Protein AF-A0A9X5XB99-F1 (afdb_monomer_lite)

pLDDT: mean 91.59, std 12.44, range [43.44, 98.5]

Secondary structure (DSSP, 8-state):
-GGGGTT--PPP-SS--EEEEESSPPTT--SS-S---SSS-EEEEESS-TTTTTTTTHHHHHHHHHHHHHHHSTTS----

Radius of gyration: 14.84 Å; chains: 1; bounding box: 31×36×34 Å

Sequence (80 aa):
YTRMFRGWDPQPTPVPTLLVRACEPLPAMPARWRSSWPLPHDTVDAPGSHLGVLEENARTTARAVREWIDALAPGRGRTA

Foldseek 3Di:
DVVVCVPPDDDDDPDEAEAEWEPDEDPPADPPRIDDDDYDYHYDYFYDYPCCCVPVVVVVNVVVVVVVVVCPDPPNDDDD

Structure (mmCIF, N/CA/C/O backbone):
data_AF-A0A9X5XB99-F1
#
_entry.id   AF-A0A9X5XB99-F1
#
loop_
_atom_site.group_PDB
_atom_site.id
_atom_site.type_symbol
_atom_site.label_atom_id
_atom_site.label_alt_id
_atom_site.label_comp_id
_atom_site.label_asym_id
_atom_site.label_entity_id
_atom_site.label_seq_id
_atom_site.pdbx_PDB_ins_code
_atom_site.Cartn_x
_atom_site.Ca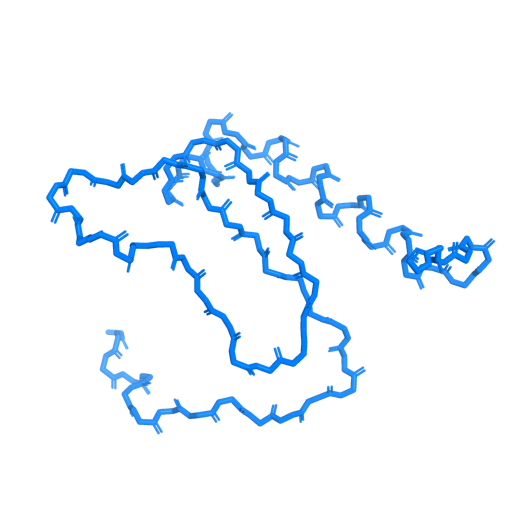rtn_y
_atom_site.Cartn_z
_atom_site.occupancy
_atom_site.B_iso_or_equiv
_atom_site.auth_seq_id
_atom_site.auth_comp_id
_atom_site.auth_asym_id
_atom_site.auth_atom_id
_atom_site.pdbx_PDB_model_num
ATOM 1 N N . TYR A 1 1 ? 14.376 -18.157 2.978 1.00 63.47 1 TYR A N 1
ATOM 2 C CA . TYR A 1 1 ? 13.419 -17.241 3.628 1.00 63.47 1 TYR A CA 1
ATOM 3 C C . TYR A 1 1 ? 11.991 -17.426 3.105 1.00 63.47 1 TYR A C 1
ATOM 5 O O . TYR A 1 1 ? 11.154 -17.872 3.872 1.00 63.47 1 TYR A O 1
ATOM 13 N N . THR A 1 2 ? 11.703 -17.222 1.812 1.00 79.31 2 THR A N 1
ATOM 14 C CA . THR A 1 2 ? 10.326 -17.283 1.249 1.00 79.31 2 THR A CA 1
ATOM 15 C C . THR A 1 2 ? 9.550 -18.581 1.519 1.00 79.31 2 THR A C 1
ATOM 17 O O . THR A 1 2 ? 8.334 -18.549 1.671 1.00 79.31 2 THR A O 1
ATOM 20 N N . ARG A 1 3 ? 10.236 -19.727 1.647 1.00 85.31 3 ARG A N 1
ATOM 21 C CA . ARG A 1 3 ? 9.627 -21.015 2.034 1.00 85.31 3 ARG A CA 1
ATOM 22 C C . ARG A 1 3 ? 8.858 -20.952 3.361 1.00 85.31 3 ARG A C 1
ATOM 24 O O . ARG A 1 3 ? 7.867 -21.657 3.486 1.00 85.31 3 ARG A O 1
ATOM 31 N N . MET A 1 4 ? 9.299 -20.136 4.319 1.00 89.25 4 MET A N 1
ATOM 32 C CA . MET A 1 4 ? 8.681 -20.034 5.650 1.00 89.25 4 MET A CA 1
ATOM 33 C C . MET A 1 4 ? 7.269 -19.436 5.607 1.00 89.25 4 MET A C 1
ATOM 35 O O . MET A 1 4 ? 6.474 -19.719 6.490 1.00 89.25 4 MET A O 1
ATOM 39 N N . PHE A 1 5 ? 6.946 -18.664 4.568 1.00 85.75 5 PHE A N 1
ATOM 40 C CA . PHE A 1 5 ? 5.632 -18.037 4.393 1.00 85.75 5 PHE A CA 1
ATOM 41 C C . PHE A 1 5 ? 4.711 -18.831 3.459 1.00 85.75 5 PHE A C 1
ATOM 43 O O . PHE A 1 5 ? 3.610 -18.387 3.146 1.00 85.75 5 PHE A O 1
ATOM 50 N N . ARG A 1 6 ? 5.136 -20.008 2.975 1.00 88.38 6 ARG A N 1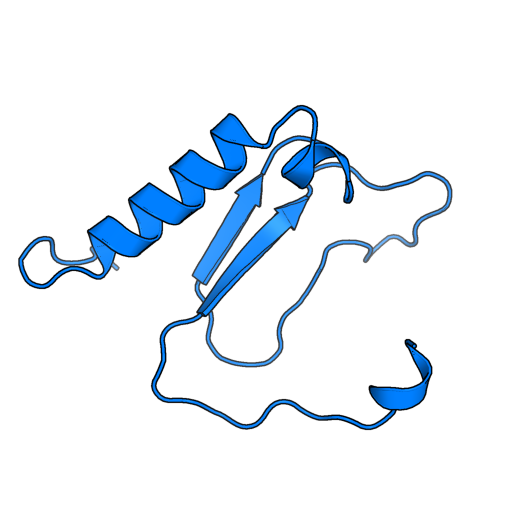
ATOM 51 C CA . ARG A 1 6 ? 4.270 -20.843 2.131 1.00 88.38 6 ARG A CA 1
ATOM 52 C C . ARG A 1 6 ? 3.110 -21.396 2.953 1.00 88.38 6 ARG A C 1
ATOM 54 O O . ARG A 1 6 ? 3.337 -22.036 3.973 1.00 88.38 6 ARG A O 1
ATOM 61 N N . GLY A 1 7 ? 1.890 -21.194 2.460 1.00 88.50 7 GLY A N 1
ATOM 62 C CA . GLY A 1 7 ? 0.666 -21.635 3.134 1.00 88.50 7 GLY A CA 1
ATOM 63 C C . GLY A 1 7 ? 0.270 -20.768 4.328 1.00 88.50 7 GLY A C 1
ATOM 64 O O . GLY A 1 7 ? -0.699 -21.093 5.004 1.00 88.50 7 GLY A O 1
ATOM 65 N N . TRP A 1 8 ? 1.000 -19.680 4.590 1.00 92.00 8 TRP A N 1
ATOM 66 C CA . TRP A 1 8 ? 0.574 -18.688 5.561 1.00 92.00 8 TRP A CA 1
ATOM 67 C C . TRP A 1 8 ? -0.586 -17.872 4.990 1.00 92.00 8 TRP A C 1
ATOM 69 O O . TRP A 1 8 ? -0.503 -17.387 3.860 1.00 92.00 8 TRP A O 1
ATOM 79 N N . ASP A 1 9 ? -1.637 -17.720 5.789 1.00 92.19 9 ASP A N 1
ATOM 80 C CA . ASP A 1 9 ? -2.823 -16.937 5.463 1.00 92.19 9 ASP A CA 1
ATOM 81 C C . ASP A 1 9 ? -3.036 -15.863 6.545 1.00 92.19 9 ASP A C 1
ATOM 83 O O . ASP A 1 9 ? -3.106 -16.202 7.738 1.00 92.19 9 ASP A O 1
ATOM 87 N N . PRO A 1 10 ? -3.083 -14.569 6.178 1.00 93.69 10 PRO A N 1
ATOM 88 C CA . PRO A 1 10 ? -3.229 -13.498 7.151 1.00 93.69 10 PRO A CA 1
ATOM 89 C C . PRO A 1 10 ? -4.596 -13.571 7.835 1.00 93.69 10 PRO A C 1
ATOM 91 O O . PRO A 1 10 ? -5.635 -13.602 7.181 1.00 93.69 10 PRO A O 1
ATOM 94 N N . GLN A 1 11 ? -4.602 -13.528 9.167 1.00 95.62 11 GLN A N 1
ATOM 95 C CA . GLN A 1 11 ? -5.843 -13.435 9.932 1.00 95.62 11 GLN A CA 1
ATOM 96 C C . GLN A 1 11 ? -6.304 -11.974 10.054 1.00 95.62 11 GLN A C 1
ATOM 98 O O . GLN A 1 11 ? -5.456 -11.079 10.153 1.00 95.62 11 GLN A O 1
ATOM 103 N N . PRO A 1 12 ? -7.625 -11.708 10.072 1.00 95.75 12 PRO A N 1
ATOM 104 C CA . PRO A 1 12 ? -8.159 -10.372 10.310 1.00 95.75 12 PRO A CA 1
ATOM 105 C C . PRO A 1 12 ? -7.607 -9.739 11.591 1.00 95.75 12 PRO A C 1
ATOM 107 O O . PRO A 1 12 ? -7.439 -10.403 12.612 1.00 95.75 12 PRO A O 1
ATOM 110 N N . THR A 1 13 ? -7.363 -8.431 11.544 1.00 95.81 13 THR A N 1
ATOM 111 C CA . THR A 1 13 ? -6.873 -7.634 12.675 1.00 95.81 13 THR A CA 1
ATOM 112 C C . T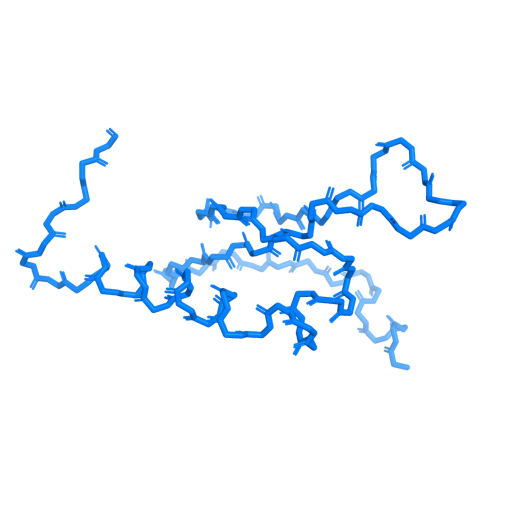HR A 1 13 ? -7.669 -6.332 12.777 1.00 95.81 13 THR A C 1
ATOM 114 O O . THR A 1 13 ? -8.070 -5.795 11.743 1.00 95.81 13 THR A O 1
ATOM 117 N N . PRO A 1 14 ? -7.907 -5.795 13.990 1.00 95.00 14 PRO A N 1
ATOM 118 C CA . PRO A 1 14 ? -8.533 -4.483 14.154 1.00 95.00 14 PRO A CA 1
ATOM 119 C C . PRO A 1 14 ? -7.607 -3.318 13.765 1.00 95.00 14 PRO A C 1
ATOM 121 O O . PRO A 1 14 ? -8.042 -2.170 13.767 1.00 95.00 14 PRO A O 1
ATOM 124 N N . VAL A 1 15 ? -6.330 -3.583 13.469 1.00 96.06 15 VAL A N 1
ATOM 125 C CA . VAL A 1 15 ? -5.353 -2.549 13.107 1.00 96.06 15 VAL A CA 1
ATOM 126 C C . VAL A 1 15 ? -5.538 -2.140 11.637 1.00 96.06 15 VAL A C 1
ATOM 128 O O . VAL A 1 15 ? -5.445 -3.004 10.760 1.00 96.06 15 VAL A O 1
ATOM 131 N N . PRO A 1 16 ? -5.755 -0.843 11.334 1.00 97.31 16 PRO A N 1
ATOM 132 C CA . PRO A 1 16 ? -5.801 -0.356 9.957 1.00 97.31 16 PRO A CA 1
ATOM 133 C C . PRO A 1 16 ? -4.529 -0.719 9.184 1.00 97.31 16 PRO A C 1
ATOM 135 O O . PRO A 1 16 ? -3.424 -0.644 9.719 1.00 97.31 16 PRO A O 1
ATOM 138 N N . THR A 1 17 ? -4.682 -1.098 7.916 1.00 97.62 17 THR A N 1
ATOM 139 C CA . THR A 1 17 ? -3.574 -1.530 7.053 1.00 97.62 17 THR A CA 1
ATOM 140 C C . THR A 1 17 ? -3.473 -0.624 5.831 1.00 97.62 17 THR A C 1
ATOM 142 O O . THR A 1 17 ? -4.484 -0.359 5.183 1.00 97.62 17 THR A O 1
ATOM 145 N N . LEU A 1 18 ? -2.255 -0.193 5.492 1.00 98.44 18 LEU A N 1
ATOM 146 C CA . LEU A 1 18 ? -1.941 0.513 4.249 1.00 98.44 18 LEU A CA 1
ATOM 147 C C . LEU A 1 18 ? -1.123 -0.388 3.322 1.00 98.44 18 LEU A C 1
ATOM 149 O O . LEU A 1 18 ? -0.032 -0.829 3.689 1.00 98.44 18 LEU A O 1
ATOM 153 N N . LEU A 1 19 ? -1.610 -0.605 2.102 1.00 98.50 19 LEU A N 1
ATOM 154 C CA . LEU A 1 19 ? -0.845 -1.213 1.018 1.00 98.50 19 LEU A CA 1
ATOM 155 C C . LEU A 1 19 ? -0.216 -0.118 0.149 1.00 98.50 19 LEU A C 1
ATOM 157 O O . LEU A 1 19 ? -0.909 0.579 -0.592 1.00 98.50 19 LEU A O 1
ATOM 161 N N . VAL A 1 20 ? 1.109 -0.004 0.194 1.00 98.25 20 VAL A N 1
ATOM 162 C CA . VAL A 1 20 ? 1.869 0.844 -0.735 1.00 98.25 20 VAL A CA 1
ATOM 163 C C . VAL A 1 20 ? 2.266 0.009 -1.950 1.00 98.25 20 VAL A C 1
ATOM 165 O O . VAL A 1 20 ? 2.945 -1.011 -1.808 1.00 98.25 20 VAL A O 1
ATOM 168 N N . ARG A 1 21 ? 1.850 0.420 -3.151 1.00 98.06 21 ARG A N 1
ATOM 169 C CA . ARG A 1 21 ? 2.143 -0.303 -4.398 1.00 98.06 21 ARG A CA 1
ATOM 170 C C . ARG A 1 21 ? 3.085 0.491 -5.288 1.00 98.06 21 ARG A C 1
ATOM 172 O O . ARG A 1 21 ? 2.904 1.685 -5.478 1.00 98.06 21 ARG A O 1
ATOM 179 N N . ALA A 1 22 ? 4.045 -0.202 -5.887 1.00 98.06 22 ALA A N 1
ATOM 180 C CA . ALA A 1 22 ? 4.876 0.353 -6.948 1.00 98.06 22 ALA A CA 1
ATOM 181 C C . ALA A 1 22 ? 4.048 0.615 -8.221 1.00 98.06 22 ALA A C 1
ATOM 183 O O . ALA A 1 22 ? 3.181 -0.188 -8.591 1.00 98.06 22 ALA A O 1
ATOM 184 N N . CYS A 1 23 ? 4.339 1.721 -8.904 1.00 97.12 23 CYS A N 1
ATOM 185 C CA . CYS A 1 23 ? 3.700 2.100 -10.166 1.00 97.12 23 CYS A CA 1
ATOM 186 C C . CYS A 1 23 ? 4.330 1.438 -11.394 1.00 97.12 23 CYS A C 1
ATOM 188 O O . CYS A 1 23 ? 3.643 1.288 -12.410 1.00 97.12 23 CYS A O 1
ATOM 190 N N . GLU A 1 24 ? 5.580 0.985 -11.288 1.00 97.44 24 GLU A N 1
ATOM 191 C CA . GLU A 1 24 ? 6.345 0.435 -12.406 1.00 97.44 24 GLU A CA 1
ATOM 192 C C . GLU A 1 24 ? 6.661 -1.061 -12.214 1.00 97.44 24 GLU A C 1
ATOM 194 O O . GLU A 1 24 ? 7.120 -1.470 -11.140 1.00 97.44 24 GLU A O 1
ATOM 199 N N . PRO A 1 25 ? 6.438 -1.902 -13.242 1.00 96.69 25 PRO A N 1
ATOM 200 C CA . PRO A 1 25 ? 6.823 -3.305 -13.198 1.00 96.69 25 PRO A CA 1
ATOM 201 C C . PRO A 1 25 ? 8.339 -3.474 -13.314 1.00 96.69 25 PRO A C 1
ATOM 203 O O . PRO A 1 25 ? 9.029 -2.686 -13.957 1.00 96.69 25 PRO A O 1
ATOM 206 N N . LEU A 1 26 ? 8.848 -4.584 -12.781 1.00 94.31 26 LEU A N 1
ATOM 207 C CA . LEU A 1 26 ? 10.169 -5.084 -13.161 1.00 94.31 26 LEU A CA 1
ATOM 208 C C . LEU A 1 26 ? 10.121 -5.743 -14.557 1.00 94.31 26 LEU A C 1
ATOM 210 O O . LEU A 1 26 ? 9.047 -6.169 -15.000 1.00 94.31 26 LEU A O 1
ATOM 214 N N . PRO A 1 27 ? 11.266 -5.876 -15.254 1.00 94.44 27 PRO A N 1
ATOM 215 C CA . PRO A 1 27 ? 11.333 -6.608 -16.516 1.00 94.44 27 PRO A CA 1
ATOM 216 C C . PRO A 1 27 ? 10.773 -8.035 -16.396 1.00 94.44 27 PRO A C 1
ATOM 218 O O . PRO A 1 27 ? 10.954 -8.697 -15.376 1.00 94.44 27 PRO A O 1
ATOM 221 N N . ALA A 1 28 ? 10.112 -8.511 -17.457 1.00 94.38 28 ALA A N 1
ATOM 222 C CA . ALA A 1 28 ? 9.522 -9.855 -17.551 1.00 94.38 28 ALA A CA 1
ATOM 223 C C . ALA A 1 28 ? 8.454 -10.195 -16.484 1.00 94.38 28 ALA A C 1
ATOM 225 O O . ALA A 1 28 ? 8.215 -11.364 -16.179 1.00 94.38 28 ALA A O 1
ATOM 226 N N . MET A 1 29 ? 7.782 -9.184 -15.931 1.00 93.69 29 MET A N 1
ATOM 227 C CA . MET A 1 29 ? 6.648 -9.385 -15.031 1.00 93.69 29 MET A CA 1
ATOM 228 C C . MET A 1 29 ? 5.358 -9.788 -15.776 1.00 93.69 29 MET A C 1
ATOM 230 O O . MET A 1 29 ? 5.132 -9.359 -16.909 1.00 93.69 29 MET A O 1
ATOM 234 N N . PRO A 1 30 ? 4.471 -10.585 -15.146 1.00 93.94 30 PRO A N 1
ATOM 235 C CA . PRO A 1 30 ? 3.166 -10.929 -15.710 1.00 93.94 30 PRO A CA 1
ATOM 236 C C . PRO A 1 30 ? 2.238 -9.705 -15.780 1.00 93.94 30 PRO A C 1
ATOM 238 O O . PRO A 1 30 ? 2.471 -8.694 -15.127 1.00 93.94 30 PRO A O 1
ATOM 241 N N . ALA A 1 31 ? 1.115 -9.802 -16.499 1.00 91.75 31 ALA A N 1
ATOM 242 C CA . ALA A 1 31 ? 0.159 -8.690 -16.613 1.00 91.75 31 ALA A CA 1
ATOM 243 C C . ALA A 1 31 ? -0.394 -8.207 -15.251 1.00 91.75 31 ALA A C 1
ATOM 245 O O . ALA A 1 31 ? -0.622 -7.015 -15.051 1.00 91.75 31 ALA A O 1
ATOM 246 N N . ARG A 1 32 ? -0.580 -9.125 -14.291 1.00 93.19 32 ARG A N 1
ATOM 247 C CA . ARG A 1 32 ? -0.994 -8.833 -12.906 1.00 93.19 32 ARG A CA 1
ATOM 248 C C . ARG A 1 32 ? 0.210 -8.881 -11.965 1.00 93.19 32 ARG A C 1
ATOM 250 O O . ARG A 1 32 ? 0.367 -9.827 -11.204 1.00 93.19 32 ARG A O 1
ATOM 257 N N . TRP A 1 33 ? 1.071 -7.877 -12.059 1.00 95.50 33 TRP A N 1
ATOM 258 C CA . TRP A 1 33 ? 2.330 -7.815 -11.308 1.00 95.50 33 TRP A CA 1
ATOM 259 C C . TRP A 1 33 ? 2.265 -6.982 -10.027 1.00 95.50 33 TRP A C 1
ATOM 261 O O . TRP A 1 33 ? 3.139 -7.103 -9.173 1.00 95.50 33 TRP A O 1
ATOM 271 N N . ARG A 1 34 ? 1.256 -6.114 -9.890 1.00 95.38 34 ARG A N 1
ATOM 272 C CA . ARG A 1 34 ? 1.126 -5.236 -8.722 1.00 95.38 34 ARG A CA 1
ATOM 273 C C . ARG A 1 34 ? 0.861 -6.047 -7.458 1.00 95.38 34 ARG A C 1
ATOM 275 O O . ARG A 1 34 ? 0.080 -6.998 -7.480 1.00 95.38 34 ARG A O 1
ATOM 282 N N . SER A 1 35 ? 1.466 -5.610 -6.355 1.00 95.44 35 SER A N 1
ATOM 283 C CA . SER A 1 35 ? 1.218 -6.162 -5.023 1.00 95.44 35 SER A CA 1
ATOM 284 C C . SER A 1 35 ? -0.271 -6.122 -4.673 1.00 95.44 35 SER A C 1
ATOM 286 O O . SER A 1 35 ? -0.990 -5.197 -5.059 1.00 95.44 35 SER A O 1
ATOM 288 N N . SER A 1 36 ? -0.719 -7.119 -3.913 1.00 95.06 36 SER A N 1
ATOM 289 C CA . SER A 1 36 ? -2.098 -7.234 -3.438 1.00 95.06 36 SER A CA 1
ATOM 290 C C . SER A 1 36 ? -2.128 -7.666 -1.976 1.00 95.06 36 SER A C 1
ATOM 292 O O . SER A 1 36 ? -1.185 -8.294 -1.492 1.00 95.06 36 SER A O 1
ATOM 294 N N . TRP A 1 37 ? -3.213 -7.318 -1.288 1.00 96.56 37 TRP A N 1
ATOM 295 C CA . TRP A 1 37 ? -3.482 -7.720 0.086 1.00 96.56 37 TRP A CA 1
ATOM 296 C C . TRP A 1 37 ? -4.941 -8.190 0.204 1.00 96.56 37 TRP A C 1
ATOM 298 O O . TRP A 1 37 ? -5.818 -7.521 -0.343 1.00 96.56 37 TRP A O 1
ATOM 308 N N . PRO A 1 38 ? -5.230 -9.337 0.847 1.00 95.94 38 PRO A N 1
ATOM 309 C CA . PRO A 1 38 ? -6.569 -9.935 0.799 1.00 95.94 38 PRO A CA 1
ATOM 310 C C . PRO A 1 38 ? -7.547 -9.398 1.858 1.00 95.94 38 PRO A C 1
ATOM 312 O O . PRO A 1 38 ? -8.755 -9.526 1.687 1.00 95.94 38 PRO A O 1
ATOM 315 N N . LEU A 1 39 ? -7.050 -8.811 2.950 1.00 97.25 39 LEU A N 1
ATOM 316 C CA . LEU A 1 39 ? -7.869 -8.275 4.048 1.00 97.25 39 LEU A CA 1
ATOM 317 C C . LEU A 1 39 ? -8.179 -6.783 3.838 1.00 97.25 39 LEU A C 1
ATOM 319 O O . LEU A 1 39 ? -7.494 -6.158 3.032 1.00 97.25 39 LEU A O 1
ATOM 323 N N . PRO A 1 40 ? -9.150 -6.174 4.550 1.00 97.44 40 PRO A N 1
ATOM 324 C CA . PRO A 1 40 ? -9.442 -4.743 4.427 1.00 97.44 40 PRO A CA 1
ATOM 325 C C . PRO A 1 40 ? -8.192 -3.866 4.598 1.00 97.44 40 PRO A C 1
ATOM 327 O O . PRO A 1 40 ? -7.457 -4.002 5.575 1.00 97.44 40 PRO A O 1
ATOM 330 N N . HIS A 1 41 ? -7.948 -2.980 3.634 1.00 97.69 41 HIS A N 1
ATOM 331 C CA . HIS A 1 41 ? -6.796 -2.083 3.616 1.00 97.69 41 HIS A CA 1
ATOM 332 C C . HIS A 1 41 ? -7.097 -0.834 2.787 1.00 97.69 41 HIS A C 1
ATOM 334 O O . HIS A 1 41 ? -7.888 -0.879 1.845 1.00 97.69 41 HIS A O 1
ATOM 340 N N . ASP A 1 42 ? -6.412 0.257 3.108 1.00 98.25 42 ASP A N 1
ATOM 341 C CA . ASP A 1 42 ? -6.287 1.395 2.206 1.00 98.25 42 ASP A CA 1
ATOM 342 C C . ASP A 1 42 ? -5.131 1.136 1.232 1.00 98.25 42 ASP A C 1
ATOM 344 O O . ASP A 1 42 ? -4.217 0.358 1.520 1.00 98.25 42 ASP A O 1
ATOM 348 N N . THR A 1 43 ? -5.146 1.784 0.069 1.00 98.25 43 THR A N 1
ATOM 349 C CA . THR A 1 43 ? -4.088 1.637 -0.940 1.00 98.25 43 THR A CA 1
ATOM 350 C C . THR A 1 43 ? -3.563 2.995 -1.368 1.00 98.25 43 THR A C 1
ATOM 352 O O . THR A 1 43 ? -4.343 3.916 -1.601 1.00 98.25 43 THR A O 1
ATOM 355 N N . VAL A 1 44 ? -2.247 3.094 -1.544 1.00 98.00 44 VAL A N 1
ATOM 356 C CA . VAL A 1 44 ? -1.605 4.222 -2.220 1.00 98.00 44 VAL A CA 1
ATOM 357 C C . VAL A 1 44 ? -0.596 3.714 -3.243 1.00 98.00 44 VAL A C 1
ATOM 359 O O . VAL A 1 44 ? 0.114 2.734 -3.008 1.00 98.00 44 VAL A O 1
ATOM 362 N N . ASP A 1 45 ? -0.541 4.386 -4.386 1.00 97.62 45 ASP A N 1
ATOM 363 C CA . ASP A 1 45 ? 0.408 4.092 -5.452 1.00 97.62 45 ASP A CA 1
ATOM 364 C C . ASP A 1 45 ? 1.615 5.041 -5.337 1.00 97.62 45 ASP A C 1
ATOM 366 O O . ASP A 1 45 ? 1.462 6.261 -5.259 1.00 97.62 45 ASP A O 1
ATOM 370 N N . ALA A 1 46 ? 2.820 4.472 -5.293 1.00 97.06 46 ALA A N 1
ATOM 371 C CA . ALA A 1 46 ? 4.087 5.180 -5.162 1.00 97.06 46 ALA A CA 1
ATOM 372 C C . ALA A 1 46 ? 4.923 5.038 -6.450 1.00 97.06 46 ALA A C 1
ATOM 374 O O . ALA A 1 46 ? 4.960 3.956 -7.047 1.00 97.06 46 ALA A O 1
ATOM 375 N N . PRO A 1 47 ? 5.600 6.113 -6.894 1.00 97.50 47 PRO A N 1
ATOM 376 C CA . PRO A 1 47 ? 6.419 6.085 -8.103 1.00 97.50 47 PRO A CA 1
ATOM 377 C C . PRO A 1 47 ? 7.597 5.110 -7.978 1.00 97.50 47 PRO A C 1
ATOM 379 O O . PRO A 1 47 ? 8.127 4.898 -6.886 1.00 97.50 47 PRO A O 1
ATOM 382 N N . GLY A 1 48 ? 8.026 4.556 -9.114 1.00 97.06 48 GLY A N 1
ATOM 383 C CA . GLY A 1 48 ? 9.142 3.622 -9.194 1.00 97.06 48 GLY A CA 1
ATOM 384 C C . GLY A 1 48 ? 8.753 2.145 -9.135 1.00 97.06 48 GLY A C 1
ATOM 385 O O . GLY A 1 48 ? 7.578 1.761 -9.088 1.00 97.06 48 GLY A O 1
ATOM 386 N N . SER A 1 49 ? 9.797 1.318 -9.180 1.00 97.31 49 SER A N 1
ATOM 387 C CA . SER A 1 49 ? 9.735 -0.143 -9.125 1.00 97.31 49 SER A CA 1
ATOM 388 C C . SER A 1 49 ? 9.643 -0.664 -7.685 1.00 97.31 49 SER A C 1
ATOM 390 O O . SER A 1 49 ? 9.628 0.103 -6.725 1.00 97.31 49 SER A O 1
ATOM 392 N N . HIS A 1 50 ? 9.624 -1.990 -7.511 1.00 95.50 50 HIS A N 1
ATOM 393 C CA . HIS A 1 50 ? 9.562 -2.622 -6.188 1.00 95.50 50 HIS A CA 1
ATOM 394 C C . HIS A 1 50 ? 10.657 -2.148 -5.216 1.00 95.50 50 HIS A C 1
ATOM 396 O O . HIS A 1 50 ? 10.369 -1.933 -4.043 1.00 95.50 50 HIS A O 1
ATOM 402 N N . LEU A 1 51 ? 11.893 -1.979 -5.695 1.00 95.81 51 LEU A N 1
ATOM 403 C CA . LEU A 1 51 ? 12.971 -1.405 -4.884 1.00 95.81 51 LEU A CA 1
ATOM 404 C C . LEU A 1 51 ? 12.938 0.121 -4.924 1.00 95.81 51 LEU A C 1
ATOM 406 O O . LEU A 1 51 ? 13.185 0.763 -3.908 1.00 95.81 51 LEU A O 1
ATOM 410 N N . GLY A 1 52 ? 12.528 0.707 -6.052 1.00 97.50 52 GLY A N 1
ATOM 411 C CA . GLY A 1 52 ? 12.544 2.155 -6.206 1.00 97.50 52 GLY A CA 1
ATOM 412 C C . GLY A 1 52 ? 11.598 2.911 -5.278 1.00 97.50 52 GLY A C 1
ATOM 413 O O . GLY A 1 52 ? 11.884 4.053 -4.927 1.00 97.50 52 GLY A O 1
ATOM 414 N N . VAL A 1 53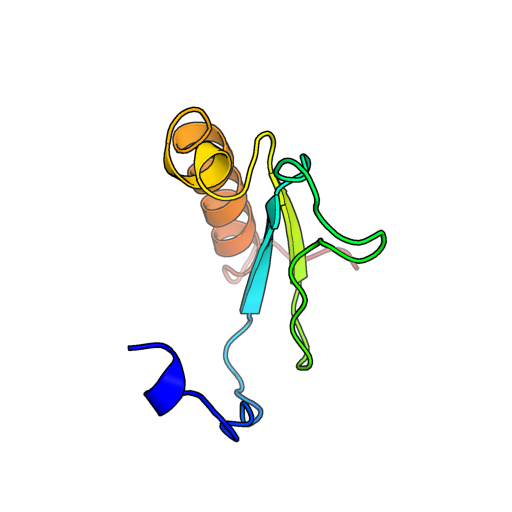 ? 10.516 2.284 -4.800 1.00 97.69 53 VAL A N 1
ATOM 415 C CA . VAL A 1 53 ? 9.675 2.873 -3.738 1.00 97.69 53 VAL A CA 1
ATOM 416 C C . VAL A 1 53 ? 10.403 2.971 -2.389 1.00 97.69 53 VAL A C 1
ATOM 418 O O . VAL A 1 53 ? 10.036 3.812 -1.567 1.00 97.69 53 VAL A O 1
ATOM 421 N N . LEU A 1 54 ? 11.414 2.130 -2.150 1.00 97.06 54 LEU A N 1
ATOM 422 C CA . LEU A 1 54 ? 12.222 2.083 -0.925 1.00 97.06 54 LEU A CA 1
ATOM 423 C C . LEU A 1 54 ? 13.531 2.872 -1.047 1.00 97.06 54 LEU A C 1
ATOM 425 O O . LEU A 1 54 ? 14.081 3.275 -0.025 1.00 97.06 54 LEU A O 1
ATOM 429 N N . GLU A 1 55 ? 14.014 3.084 -2.272 1.00 97.56 55 GLU A N 1
ATOM 430 C CA . GLU A 1 55 ? 15.290 3.733 -2.576 1.00 97.56 55 GLU A CA 1
ATOM 431 C C . GLU A 1 55 ? 15.066 5.138 -3.156 1.00 97.56 55 GLU A C 1
ATOM 433 O O . GLU A 1 55 ? 14.885 6.092 -2.395 1.00 97.56 55 GLU A O 1
ATOM 438 N N . GLU A 1 56 ? 15.020 5.302 -4.482 1.00 98.00 56 GLU A N 1
ATOM 439 C CA . GLU A 1 56 ? 14.963 6.622 -5.128 1.00 98.00 56 GLU A CA 1
ATOM 440 C C . GLU A 1 56 ? 13.741 7.443 -4.697 1.00 98.00 56 GLU A C 1
ATOM 442 O O . GLU A 1 56 ? 13.810 8.667 -4.564 1.00 98.00 56 GLU A O 1
ATOM 447 N N . ASN A 1 57 ? 12.621 6.768 -4.430 1.00 97.88 57 ASN A N 1
ATOM 448 C CA . ASN A 1 57 ? 11.361 7.388 -4.038 1.00 97.88 57 ASN A CA 1
ATOM 449 C C . ASN A 1 57 ? 11.066 7.267 -2.538 1.00 97.88 57 ASN A C 1
ATOM 451 O O . ASN A 1 57 ? 9.954 7.595 -2.117 1.00 97.88 57 ASN A O 1
ATOM 455 N N . ALA A 1 58 ? 12.047 6.887 -1.708 1.00 97.94 58 ALA A N 1
ATOM 456 C CA . ALA A 1 58 ? 11.869 6.688 -0.266 1.00 97.94 58 ALA A CA 1
ATOM 457 C C . ALA A 1 58 ? 11.181 7.873 0.427 1.00 97.94 58 ALA A C 1
ATOM 459 O O . ALA A 1 58 ? 10.276 7.695 1.242 1.00 97.94 58 ALA A O 1
ATOM 460 N N . ARG A 1 59 ? 11.575 9.108 0.083 1.00 98.06 59 ARG A N 1
ATOM 461 C CA . ARG A 1 59 ? 10.990 10.328 0.665 1.00 98.06 59 ARG A CA 1
ATOM 462 C C . ARG A 1 59 ? 9.516 10.489 0.294 1.00 98.06 59 ARG A C 1
ATOM 464 O O . ARG A 1 59 ? 8.709 10.845 1.151 1.00 98.06 59 ARG A O 1
ATOM 471 N N . THR A 1 60 ? 9.171 10.235 -0.965 1.00 98.00 60 THR A N 1
ATOM 472 C CA . THR A 1 60 ? 7.791 10.310 -1.463 1.00 98.00 60 THR A CA 1
ATOM 473 C C . THR A 1 60 ? 6.929 9.233 -0.810 1.00 98.00 60 THR A C 1
ATOM 475 O O . THR A 1 60 ? 5.852 9.541 -0.302 1.00 98.00 60 THR A O 1
ATOM 478 N N . THR A 1 61 ? 7.438 8.003 -0.737 1.00 98.25 61 THR A N 1
ATOM 479 C CA . THR A 1 61 ? 6.790 6.878 -0.057 1.00 98.25 61 THR A CA 1
ATOM 480 C C . THR A 1 61 ? 6.558 7.172 1.426 1.00 98.25 61 THR A C 1
ATOM 482 O O . THR A 1 61 ? 5.444 7.019 1.923 1.00 98.25 61 THR A O 1
ATOM 485 N N . ALA A 1 62 ? 7.576 7.667 2.135 1.00 98.31 62 ALA A N 1
ATOM 486 C CA . ALA A 1 62 ? 7.471 8.009 3.552 1.00 98.31 62 ALA A CA 1
ATOM 487 C C . ALA A 1 62 ? 6.444 9.121 3.812 1.00 98.31 62 ALA A C 1
ATOM 489 O O . ALA A 1 62 ? 5.720 9.064 4.807 1.00 98.31 62 ALA A O 1
ATOM 490 N N . ARG A 1 63 ? 6.349 10.114 2.917 1.00 98.31 63 ARG A N 1
ATOM 491 C CA . ARG A 1 63 ? 5.322 11.159 3.001 1.00 98.31 63 ARG A CA 1
ATOM 492 C C . ARG A 1 63 ? 3.915 10.573 2.867 1.00 98.31 63 ARG A C 1
ATOM 494 O O . ARG A 1 63 ? 3.084 10.872 3.712 1.00 98.31 63 ARG A O 1
ATOM 501 N N . ALA A 1 64 ? 3.671 9.706 1.884 1.00 98.00 64 ALA A N 1
ATOM 502 C CA . ALA A 1 64 ? 2.363 9.069 1.705 1.00 98.00 64 ALA A CA 1
ATOM 503 C C . ALA A 1 64 ? 1.950 8.237 2.934 1.00 98.00 64 ALA A C 1
ATOM 505 O O . ALA A 1 64 ? 0.812 8.306 3.392 1.00 98.00 64 ALA A O 1
ATOM 506 N N . VAL A 1 65 ? 2.899 7.500 3.524 1.00 98.06 65 VAL A N 1
ATOM 507 C CA . VAL A 1 65 ? 2.666 6.763 4.776 1.00 98.06 65 VAL A CA 1
ATOM 508 C C . VAL A 1 65 ? 2.345 7.719 5.929 1.00 98.06 65 VAL A C 1
ATOM 510 O O . VAL A 1 65 ? 1.432 7.450 6.706 1.00 98.06 65 VAL A O 1
ATOM 513 N N . ARG A 1 66 ? 3.067 8.842 6.053 1.00 98.06 66 ARG A N 1
ATOM 514 C CA . ARG A 1 66 ? 2.807 9.853 7.091 1.00 98.06 66 ARG A CA 1
ATOM 515 C C . ARG A 1 66 ? 1.417 10.463 6.944 1.00 98.06 66 ARG A C 1
ATOM 517 O O . ARG A 1 66 ? 0.696 10.507 7.931 1.00 98.06 66 ARG A O 1
ATOM 524 N N . GLU A 1 67 ? 1.045 10.880 5.739 1.00 97.62 67 GLU A N 1
ATOM 525 C CA . GLU A 1 67 ? -0.271 11.459 5.446 1.00 97.62 67 GLU A CA 1
ATOM 526 C C . GLU A 1 67 ? -1.401 10.484 5.801 1.00 97.62 67 GLU A C 1
ATOM 528 O O . GLU A 1 67 ? -2.392 10.881 6.412 1.00 97.62 67 GLU A O 1
ATOM 533 N N . TRP A 1 68 ? -1.226 9.193 5.499 1.00 97.88 68 TRP A N 1
ATOM 534 C CA . TRP A 1 68 ? -2.179 8.159 5.897 1.00 97.88 68 TRP A CA 1
ATOM 535 C C . TRP A 1 68 ? -2.276 8.001 7.421 1.00 97.88 68 TRP A C 1
ATOM 537 O O . TRP A 1 68 ? -3.381 7.971 7.956 1.00 97.88 68 TRP A O 1
ATOM 547 N N . ILE A 1 69 ? -1.144 7.958 8.133 1.00 97.31 69 ILE A N 1
ATOM 548 C CA . ILE A 1 69 ? -1.131 7.898 9.606 1.00 97.31 69 ILE A CA 1
ATOM 549 C C . ILE A 1 69 ? -1.839 9.121 10.202 1.00 97.31 69 ILE A C 1
ATOM 551 O O . ILE A 1 69 ? -2.657 8.979 11.111 1.00 97.31 69 ILE A O 1
ATOM 555 N N . ASP A 1 70 ? -1.561 10.314 9.680 1.00 96.44 70 ASP A N 1
ATOM 556 C CA . ASP A 1 70 ? -2.148 11.561 10.170 1.00 96.44 70 ASP A CA 1
ATOM 557 C C . ASP A 1 70 ? -3.668 11.610 9.926 1.00 96.44 70 ASP A C 1
ATOM 559 O O . ASP A 1 70 ? -4.400 12.180 10.737 1.00 96.44 70 ASP A O 1
ATOM 563 N N . ALA A 1 71 ? -4.160 10.971 8.859 1.00 94.75 71 ALA A N 1
ATOM 564 C CA . ALA A 1 71 ? -5.589 10.820 8.576 1.00 94.75 71 ALA A CA 1
ATOM 565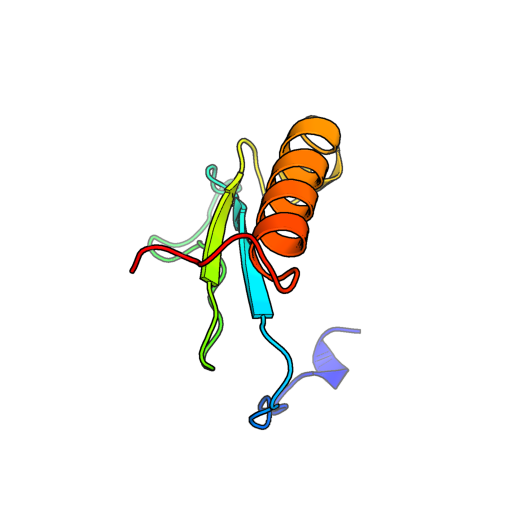 C C . ALA A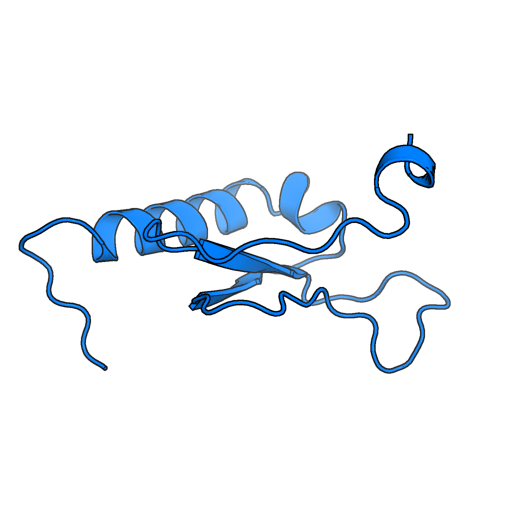 1 71 ? -6.303 9.801 9.488 1.00 94.75 71 ALA A C 1
ATOM 567 O O . ALA A 1 71 ? -7.530 9.809 9.573 1.00 94.75 71 ALA A O 1
ATOM 568 N N . LEU A 1 72 ? -5.561 8.924 10.174 1.00 93.12 72 LEU A N 1
ATOM 569 C CA . LEU A 1 72 ? -6.109 8.022 11.195 1.00 93.12 72 LEU A CA 1
ATOM 570 C C . LEU A 1 72 ? -6.188 8.678 12.580 1.00 93.12 72 LEU A C 1
ATOM 572 O O . LEU A 1 72 ? -6.866 8.152 13.466 1.00 93.12 72 LEU A O 1
ATOM 576 N N . ALA A 1 73 ? -5.494 9.802 12.793 1.00 83.94 73 ALA A N 1
ATOM 577 C CA . ALA A 1 73 ? -5.477 10.476 14.082 1.00 83.94 73 ALA A CA 1
ATOM 578 C C . ALA A 1 73 ? -6.883 11.007 14.444 1.00 83.94 73 ALA A C 1
ATOM 580 O O . ALA A 1 73 ? -7.527 11.674 13.623 1.00 83.94 73 ALA A O 1
ATOM 581 N N . PRO A 1 74 ? -7.373 10.773 15.677 1.00 67.31 74 PRO A N 1
ATOM 582 C CA . PRO A 1 74 ? -8.668 11.285 16.111 1.00 67.31 74 PRO A CA 1
ATOM 583 C C . PRO A 1 74 ? -8.711 12.817 15.991 1.00 67.31 74 PRO A C 1
ATOM 585 O O . PRO A 1 74 ? -7.920 13.511 16.625 1.00 67.31 74 PRO A O 1
ATOM 588 N N . GLY A 1 75 ? -9.621 13.347 15.164 1.00 63.00 75 GLY A N 1
ATOM 589 C CA . GLY A 1 75 ? -9.821 14.794 14.973 1.00 63.00 75 GLY A CA 1
ATOM 590 C C . GLY A 1 75 ? -9.639 15.313 13.541 1.00 63.00 75 GLY A C 1
ATOM 591 O O . GLY A 1 75 ? -10.040 16.440 13.260 1.00 63.00 75 GLY A O 1
ATOM 592 N N . ARG A 1 76 ? -9.116 14.506 12.609 1.00 59.69 76 ARG A N 1
ATOM 593 C CA . ARG A 1 76 ? -9.172 14.781 11.161 1.00 59.69 76 ARG A CA 1
ATOM 594 C C . ARG A 1 76 ? -9.962 13.670 10.480 1.00 59.69 76 ARG A C 1
ATOM 596 O O . ARG A 1 76 ? -9.403 12.688 10.016 1.00 59.69 76 ARG A O 1
ATOM 603 N N . GLY A 1 77 ? -11.289 13.800 10.517 1.00 49.56 77 GLY A N 1
ATOM 604 C CA . GLY A 1 77 ? -12.213 12.810 9.969 1.00 49.56 77 GLY A CA 1
ATOM 605 C C . GLY A 1 77 ? -11.897 12.469 8.513 1.00 49.56 77 GLY A C 1
ATOM 606 O O . GLY A 1 77 ? -11.768 13.353 7.667 1.00 49.56 77 GLY A O 1
ATOM 607 N N . ARG A 1 78 ? -11.787 11.170 8.240 1.00 58.62 78 ARG A N 1
ATOM 608 C CA . ARG A 1 78 ? -11.639 10.601 6.903 1.00 58.62 78 ARG A CA 1
ATOM 609 C C . ARG A 1 78 ? -12.958 10.812 6.156 1.00 58.62 78 ARG A C 1
ATOM 611 O O . ARG A 1 78 ? -13.972 10.230 6.538 1.00 58.62 78 ARG A O 1
ATOM 618 N N . THR A 1 79 ? -12.970 11.687 5.154 1.00 47.97 79 THR A N 1
ATOM 619 C CA . THR A 1 79 ? -14.078 11.725 4.193 1.00 47.97 79 THR A CA 1
ATOM 620 C C . THR A 1 79 ? -14.015 10.442 3.370 1.00 47.97 79 THR A C 1
ATOM 622 O O . THR A 1 79 ? -12.934 10.027 2.950 1.00 47.97 79 THR A O 1
ATOM 625 N N . ALA A 1 80 ? -15.164 9.772 3.295 1.00 43.44 80 ALA A N 1
ATOM 626 C CA . ALA A 1 80 ? -15.367 8.518 2.582 1.00 43.44 80 ALA A CA 1
ATOM 627 C C . ALA A 1 80 ? -15.263 8.698 1.063 1.00 43.44 80 ALA A C 1
ATOM 629 O O . ALA A 1 80 ? -15.567 9.816 0.587 1.00 43.44 80 ALA A O 1
#